Protein AF-A0AAP8EZW2-F1 (afdb_monomer_lite)

Sequence (133 aa):
MGKKMQLECMDNECRTVMLGHFLDGMSCVRCGGPATFRPYDPVKKRTDQSKNKGLTIQVNADITEALERIREVTEVANECEEALEKLEKVMGKFANQNETVEIYCDSKVIAQSTIKQITDSTKMAITDLKGVR

Organism: NCBI:txid155322

Secondary structure (DSSP, 8-state):
-PPPEEEEES-TTT--EEEES--TTPPPTTT---EEEE----------HHHHHHHHHHHHHHHHHHHHHHHHHHHHHHHHHHHHHHHHHHHHHHHT----------HHHHHHHHHHHHHHHHHHHHHHHHHT-

Foldseek 3Di:
DQDKWWKFFPDPVCRDIDIDRDCPPDADPPPSGDIDTDPDDDDDPPPPVVVVVVVVVVVVVVVVVVVVVVVVVVVVVVVVVVVVVVVVVVVVVVVVVVPPVVPPDPVVVVVVVVVVVVVVVVVVVVVVVVVVD

pLDDT: mean 83.12, std 12.84, range [50.53, 96.31]

Structure (mmCIF, N/CA/C/O backbone):
data_AF-A0AAP8EZW2-F1
#
_entry.id   AF-A0AAP8EZW2-F1
#
loop_
_atom_site.group_PDB
_atom_site.id
_atom_site.type_symbol
_atom_site.label_atom_id
_atom_site.label_alt_id
_atom_site.label_comp_id
_atom_site.label_asym_id
_atom_site.label_entity_id
_atom_site.label_seq_id
_atom_site.pdbx_PDB_ins_code
_atom_site.Cartn_x
_atom_site.Cartn_y
_atom_site.Cartn_z
_atom_site.occupancy
_atom_site.B_iso_or_equiv
_atom_site.auth_seq_id
_atom_site.auth_comp_id
_atom_site.auth_asym_id
_atom_site.auth_atom_id
_atom_site.pdbx_PDB_model_num
ATOM 1 N N . MET A 1 1 ? 42.986 -0.486 -40.807 1.00 50.53 1 MET A N 1
ATOM 2 C CA . MET A 1 1 ? 41.536 -0.558 -40.509 1.00 50.53 1 MET A CA 1
ATOM 3 C C . MET A 1 1 ? 40.830 -1.120 -41.734 1.00 50.53 1 MET A C 1
ATOM 5 O O . MET A 1 1 ? 40.811 -0.445 -42.753 1.00 50.53 1 MET A O 1
ATOM 9 N N . GLY A 1 2 ? 40.342 -2.364 -41.689 1.00 60.94 2 GLY A N 1
ATOM 10 C CA . GLY A 1 2 ? 39.610 -2.952 -42.820 1.00 60.94 2 GLY A CA 1
ATOM 11 C C . GLY A 1 2 ? 38.291 -2.211 -43.057 1.00 60.94 2 GLY A C 1
ATOM 12 O O . GLY A 1 2 ? 37.611 -1.861 -42.090 1.00 60.94 2 GLY A O 1
ATOM 13 N N . LYS A 1 3 ? 37.934 -1.946 -44.321 1.00 68.69 3 LYS A N 1
ATOM 14 C CA . LYS A 1 3 ? 36.632 -1.355 -44.670 1.00 68.69 3 LYS A CA 1
ATOM 15 C C . LYS A 1 3 ? 35.535 -2.300 -44.164 1.00 68.69 3 LYS A C 1
ATOM 17 O O . LYS A 1 3 ? 35.569 -3.489 -44.467 1.00 68.69 3 LYS A O 1
ATOM 22 N N . LYS A 1 4 ? 34.612 -1.802 -43.337 1.00 77.62 4 LYS A N 1
ATOM 23 C CA . LYS A 1 4 ? 33.429 -2.573 -42.931 1.00 77.62 4 LYS A CA 1
ATOM 24 C C . LYS A 1 4 ? 32.453 -2.586 -44.100 1.00 77.62 4 LYS A C 1
ATOM 26 O O . LYS A 1 4 ? 32.157 -1.531 -44.657 1.00 77.62 4 LYS A O 1
ATOM 31 N N . MET A 1 5 ? 31.991 -3.770 -44.465 1.00 85.44 5 MET A N 1
ATOM 32 C CA . MET A 1 5 ? 30.973 -3.978 -45.485 1.00 85.44 5 MET A CA 1
ATOM 33 C C . MET A 1 5 ? 29.611 -4.109 -44.807 1.00 85.44 5 MET A C 1
ATOM 35 O O . MET A 1 5 ? 29.513 -4.621 -43.687 1.00 85.44 5 MET A O 1
ATOM 39 N N . GLN A 1 6 ? 28.571 -3.650 -45.496 1.00 89.56 6 GLN A N 1
ATOM 40 C CA . GLN A 1 6 ? 27.187 -3.801 -45.077 1.00 89.56 6 GLN A CA 1
ATOM 41 C C . GLN A 1 6 ? 26.392 -4.431 -46.222 1.00 89.56 6 GLN A C 1
ATOM 43 O O . GLN A 1 6 ? 26.439 -3.949 -47.354 1.00 89.56 6 GLN A O 1
ATOM 48 N N . LEU A 1 7 ? 25.671 -5.507 -45.921 1.00 90.88 7 LEU A N 1
ATOM 49 C CA . LEU A 1 7 ? 24.693 -6.115 -46.819 1.00 90.88 7 LEU A CA 1
ATOM 50 C C . LEU A 1 7 ? 23.284 -5.908 -46.263 1.00 90.88 7 LEU A C 1
ATOM 52 O O . LEU A 1 7 ? 23.090 -5.968 -45.049 1.00 90.88 7 LEU A O 1
ATOM 56 N N . GLU A 1 8 ? 22.306 -5.715 -47.141 1.00 91.50 8 GLU A N 1
ATOM 57 C CA . GLU A 1 8 ? 20.874 -5.725 -46.814 1.00 91.50 8 GLU A CA 1
ATOM 58 C C . GLU A 1 8 ? 20.189 -6.822 -47.641 1.00 91.50 8 GLU A C 1
ATOM 60 O O . GLU A 1 8 ? 20.440 -6.958 -48.840 1.00 91.50 8 GLU A O 1
ATOM 65 N N . CYS A 1 9 ? 19.348 -7.637 -47.003 1.00 93.94 9 CYS A N 1
ATOM 66 C CA . CYS A 1 9 ? 18.518 -8.605 -47.717 1.00 93.94 9 CYS A CA 1
ATOM 67 C C . CYS A 1 9 ? 17.538 -7.884 -48.654 1.00 93.94 9 CYS A C 1
ATOM 69 O O . CYS A 1 9 ? 16.916 -6.903 -48.251 1.00 93.94 9 CYS A O 1
ATOM 71 N N . MET A 1 10 ? 17.386 -8.390 -49.881 1.00 91.56 10 MET A N 1
ATOM 72 C CA . MET A 1 10 ? 16.496 -7.799 -50.889 1.00 91.56 10 MET A CA 1
ATOM 73 C C . MET A 1 10 ? 15.013 -8.130 -50.672 1.00 91.56 10 MET A C 1
ATOM 75 O O . MET A 1 10 ? 14.154 -7.541 -51.320 1.00 91.56 10 MET A O 1
ATOM 79 N N . ASP A 1 11 ? 14.707 -9.074 -49.783 1.00 92.38 11 ASP A N 1
ATOM 80 C CA . ASP A 1 11 ? 13.337 -9.403 -49.407 1.00 92.38 11 ASP A CA 1
ATOM 81 C C . ASP A 1 11 ? 12.761 -8.310 -48.487 1.00 92.38 11 ASP A C 1
ATOM 83 O O . ASP A 1 11 ? 13.296 -8.035 -47.404 1.00 92.38 11 ASP A O 1
ATOM 87 N N . ASN A 1 12 ? 11.658 -7.702 -48.937 1.00 90.25 12 ASN A N 1
ATOM 88 C CA . ASN A 1 12 ? 10.955 -6.612 -48.262 1.00 90.25 12 ASN A CA 1
ATOM 89 C C . ASN A 1 12 ? 10.391 -7.009 -46.891 1.00 90.25 12 ASN A C 1
ATOM 91 O O . ASN A 1 12 ? 10.210 -6.130 -46.045 1.00 90.25 12 ASN A O 1
ATOM 95 N N . GLU A 1 13 ? 10.141 -8.297 -46.654 1.00 92.38 13 GLU A N 1
ATOM 96 C CA . GLU A 1 13 ? 9.691 -8.803 -45.356 1.00 92.38 13 GLU A CA 1
ATOM 97 C C . GLU A 1 13 ? 10.874 -9.076 -44.416 1.00 92.38 13 GLU A C 1
ATOM 99 O O . GLU A 1 13 ? 10.794 -8.866 -43.203 1.00 92.38 13 GLU A O 1
ATOM 104 N N . CYS A 1 14 ? 12.010 -9.513 -44.966 1.00 92.69 14 CYS A N 1
ATOM 105 C CA . CYS A 1 14 ? 13.162 -9.926 -44.173 1.00 92.69 14 CYS A CA 1
ATOM 106 C C . CYS A 1 14 ? 14.064 -8.756 -43.755 1.00 92.69 14 CYS A C 1
ATOM 108 O O . CYS A 1 14 ? 14.454 -8.683 -42.582 1.00 92.69 14 CYS A O 1
ATOM 110 N N . ARG A 1 15 ? 14.448 -7.900 -44.720 1.00 88.75 15 ARG A N 1
ATOM 111 C CA . ARG A 1 15 ? 15.283 -6.681 -44.588 1.00 88.75 15 ARG A CA 1
ATOM 112 C C . ARG A 1 15 ? 16.464 -6.765 -43.612 1.00 88.75 15 ARG A C 1
ATOM 114 O O . ARG A 1 15 ? 16.859 -5.783 -42.985 1.00 88.75 15 ARG A O 1
ATOM 121 N N . THR A 1 16 ? 17.035 -7.954 -43.456 1.00 91.81 16 THR A N 1
ATOM 122 C CA . THR A 1 16 ? 18.106 -8.188 -42.485 1.00 91.81 16 THR A CA 1
ATOM 123 C C . THR A 1 16 ? 19.387 -7.505 -42.947 1.00 91.81 16 THR A C 1
ATOM 125 O O . THR A 1 16 ? 19.777 -7.646 -44.107 1.00 91.81 16 THR A O 1
ATOM 128 N N . VAL A 1 17 ? 20.050 -6.797 -42.028 1.00 90.69 17 VAL A N 1
ATOM 129 C CA . VAL A 1 17 ? 21.326 -6.114 -42.270 1.00 90.69 17 VAL A CA 1
ATOM 130 C C . VAL A 1 17 ? 22.470 -6.925 -41.672 1.00 90.69 17 VAL A C 1
ATOM 132 O O . VAL A 1 17 ? 22.440 -7.275 -40.494 1.00 90.69 17 VAL A O 1
ATOM 135 N N . MET A 1 18 ? 23.493 -7.201 -42.476 1.00 88.56 18 MET A N 1
ATOM 136 C CA . MET A 1 18 ? 24.685 -7.951 -42.075 1.00 88.56 18 MET A CA 1
ATOM 137 C C . MET A 1 18 ? 25.910 -7.037 -42.138 1.00 88.56 18 MET A C 1
ATOM 139 O O . MET A 1 18 ? 26.065 -6.272 -43.090 1.00 88.56 18 MET A O 1
ATOM 143 N N . LEU A 1 19 ? 26.771 -7.108 -41.120 1.00 88.75 19 LEU A N 1
ATOM 144 C CA . LEU A 1 19 ? 27.970 -6.278 -40.980 1.00 88.75 19 LEU A CA 1
ATOM 145 C C . LEU A 1 19 ? 29.197 -7.169 -40.807 1.00 88.75 19 LEU A C 1
ATOM 147 O O . LEU A 1 19 ? 29.223 -8.031 -39.932 1.00 88.75 19 LEU A O 1
ATOM 151 N N . GLY A 1 20 ? 30.232 -6.939 -41.608 1.00 84.38 20 GLY A N 1
ATOM 152 C CA . GLY A 1 20 ? 31.418 -7.788 -41.597 1.00 84.38 20 GLY A CA 1
ATOM 153 C C . GLY A 1 20 ? 32.550 -7.241 -42.452 1.00 84.38 20 GLY A C 1
ATOM 154 O O . GLY A 1 20 ? 32.441 -6.174 -43.053 1.00 84.38 20 GLY A O 1
ATOM 155 N N . HIS A 1 21 ? 33.664 -7.968 -42.477 1.00 82.38 21 HIS A N 1
ATOM 156 C CA . HIS A 1 21 ? 34.834 -7.623 -43.291 1.00 82.38 21 HIS A CA 1
ATOM 157 C C . HIS A 1 21 ? 34.858 -8.329 -44.650 1.00 82.38 21 HIS A C 1
ATOM 159 O O . HIS A 1 21 ? 35.464 -7.808 -45.577 1.00 82.38 21 HIS A O 1
ATOM 165 N N . PHE A 1 22 ? 34.181 -9.472 -44.764 1.00 81.62 22 PHE A N 1
ATOM 166 C CA . PHE A 1 22 ? 34.100 -10.280 -45.976 1.00 81.62 22 PHE A CA 1
ATOM 167 C C . PHE A 1 22 ? 32.659 -10.751 -46.113 1.00 81.62 22 PHE A C 1
ATOM 169 O O . PHE A 1 22 ? 32.272 -11.735 -45.491 1.00 81.62 22 PHE A O 1
ATOM 176 N N . LEU A 1 23 ? 31.849 -9.981 -46.835 1.00 80.50 23 LEU A N 1
ATOM 177 C CA . LEU A 1 23 ? 30.440 -10.305 -47.062 1.00 80.50 23 LEU A CA 1
ATOM 178 C C . LEU A 1 23 ? 30.145 -10.640 -48.536 1.00 80.50 23 LEU A C 1
ATOM 180 O O . LEU A 1 23 ? 29.005 -10.934 -48.874 1.00 80.50 23 LEU A O 1
ATOM 184 N N . ASP A 1 24 ? 31.148 -10.621 -49.420 1.00 79.75 24 ASP A N 1
ATOM 185 C CA . ASP A 1 24 ? 30.980 -10.960 -50.838 1.00 79.75 24 ASP A CA 1
ATOM 186 C C . ASP A 1 24 ? 30.370 -12.357 -51.024 1.00 79.75 24 ASP A C 1
ATOM 188 O O . ASP A 1 24 ? 30.860 -13.347 -50.484 1.00 79.75 24 ASP A O 1
ATOM 192 N N . GLY A 1 25 ? 29.272 -12.424 -51.783 1.00 83.62 25 GLY A N 1
ATOM 193 C CA . GLY A 1 25 ? 28.569 -13.671 -52.097 1.00 83.62 25 GLY A CA 1
ATOM 194 C C . GLY A 1 25 ? 27.726 -14.265 -50.962 1.00 83.62 25 GLY A C 1
ATOM 195 O O . GLY A 1 25 ? 27.141 -15.329 -51.153 1.00 83.62 25 GLY A O 1
ATOM 196 N N . MET A 1 26 ? 27.628 -13.612 -49.798 1.00 88.88 26 MET A N 1
ATOM 197 C CA . MET A 1 26 ? 26.793 -14.108 -48.701 1.00 88.88 26 MET A CA 1
ATOM 198 C C . MET A 1 26 ? 25.299 -13.906 -48.975 1.00 88.88 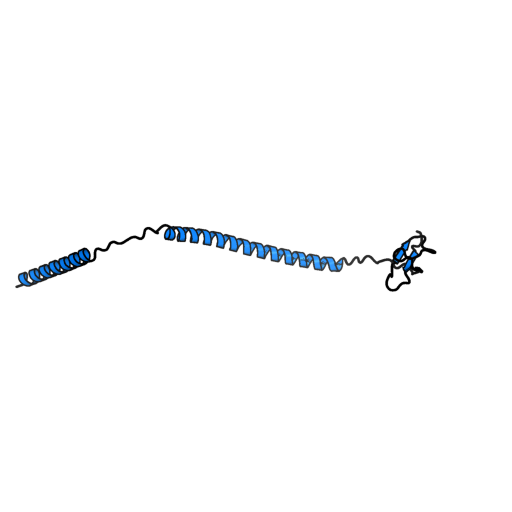26 MET A C 1
ATOM 200 O O . MET A 1 26 ? 24.848 -12.807 -49.304 1.00 88.88 26 MET A O 1
ATOM 204 N N . SER A 1 27 ? 24.515 -14.962 -48.758 1.00 91.75 27 SER A N 1
ATOM 205 C CA . SER A 1 27 ? 23.058 -14.884 -48.663 1.00 91.75 27 SER A CA 1
ATOM 206 C C . SER A 1 27 ? 22.623 -14.333 -47.305 1.00 91.75 27 SER A C 1
ATOM 208 O O . SER A 1 27 ? 23.369 -14.358 -46.324 1.00 91.75 27 SER A O 1
ATOM 210 N N . CYS A 1 28 ? 21.382 -13.864 -47.221 1.00 93.00 28 CYS A N 1
ATOM 211 C CA . CYS A 1 28 ? 20.790 -13.429 -45.967 1.00 93.00 28 CYS A CA 1
ATOM 212 C C . CYS A 1 28 ? 20.840 -14.546 -44.912 1.00 93.00 28 CYS A C 1
ATOM 214 O O . CYS A 1 28 ? 20.245 -15.604 -45.100 1.00 93.00 28 CYS A O 1
ATOM 216 N N . VAL A 1 29 ? 21.471 -14.283 -43.764 1.00 91.62 29 VAL A N 1
ATOM 217 C CA . VAL A 1 29 ? 21.547 -15.238 -42.638 1.00 91.62 29 VAL A CA 1
ATOM 218 C C . VAL A 1 29 ? 20.187 -15.602 -42.034 1.00 91.62 29 VAL A C 1
ATOM 220 O O . VAL A 1 29 ? 20.089 -16.582 -41.306 1.00 91.62 29 VAL A O 1
ATOM 223 N N . ARG A 1 30 ? 19.142 -14.809 -42.304 1.00 93.31 30 ARG A N 1
ATOM 224 C CA . ARG A 1 30 ? 17.804 -15.011 -41.738 1.00 93.31 30 ARG A CA 1
ATOM 225 C C . ARG A 1 30 ? 16.901 -15.858 -42.631 1.00 93.31 30 ARG A C 1
ATOM 227 O O . ARG A 1 30 ? 16.241 -16.750 -42.119 1.00 93.31 30 ARG A O 1
ATOM 234 N N . CYS A 1 31 ? 16.849 -15.575 -43.933 1.00 95.44 31 CYS A N 1
ATOM 235 C CA . CYS A 1 31 ? 15.933 -16.256 -44.860 1.00 95.44 31 CYS A CA 1
ATOM 236 C C . CYS A 1 31 ? 16.630 -17.031 -45.988 1.00 95.44 31 CYS A C 1
ATOM 238 O O . CYS A 1 31 ? 15.953 -17.643 -46.805 1.00 95.44 31 CYS A O 1
ATOM 240 N N . GLY A 1 32 ? 17.962 -16.977 -46.092 1.00 92.75 32 GLY A N 1
ATOM 241 C CA . GLY A 1 32 ? 18.711 -17.553 -47.217 1.00 92.75 32 GLY A CA 1
ATOM 242 C C . GLY A 1 32 ? 18.544 -16.799 -48.543 1.00 92.75 32 GLY A C 1
ATOM 243 O O . GLY A 1 32 ? 19.162 -17.169 -49.536 1.00 92.75 32 GLY A O 1
ATOM 244 N N . GLY A 1 33 ? 17.738 -15.733 -48.572 1.00 93.62 33 GLY A N 1
ATOM 245 C CA . GLY A 1 33 ? 17.488 -14.927 -49.763 1.00 93.62 33 GLY A CA 1
ATOM 246 C C . GLY A 1 33 ? 18.700 -14.103 -50.220 1.00 93.62 33 GLY A C 1
ATOM 247 O O . GLY A 1 33 ? 19.672 -13.939 -49.472 1.00 93.62 33 GLY A O 1
ATOM 248 N N . PRO A 1 34 ? 18.648 -13.545 -51.442 1.00 92.69 34 PRO A N 1
ATOM 249 C CA . PRO A 1 34 ? 19.714 -12.705 -51.967 1.00 92.69 34 PRO A CA 1
ATOM 250 C C . PRO A 1 34 ? 19.896 -11.441 -51.116 1.00 92.69 34 PRO A C 1
ATOM 252 O O . PRO A 1 34 ? 18.945 -10.883 -50.554 1.00 92.69 34 PRO A O 1
ATOM 255 N N . ALA A 1 35 ? 21.142 -10.988 -51.024 1.00 93.00 35 ALA A N 1
ATOM 256 C CA . ALA A 1 35 ? 21.518 -9.769 -50.328 1.00 93.00 35 ALA A CA 1
ATOM 257 C C . ALA A 1 35 ? 22.290 -8.842 -51.269 1.00 93.00 35 ALA A C 1
ATOM 259 O O . ALA A 1 35 ? 23.017 -9.297 -52.151 1.00 93.00 35 ALA A O 1
ATOM 260 N N . THR A 1 36 ? 22.120 -7.538 -51.074 1.00 90.88 36 THR A N 1
ATOM 261 C CA . THR A 1 36 ? 22.774 -6.499 -51.872 1.00 90.88 36 THR A CA 1
ATOM 262 C C . THR A 1 36 ? 23.703 -5.655 -51.014 1.00 90.88 36 THR A C 1
ATOM 264 O O . THR A 1 36 ? 23.457 -5.440 -49.823 1.00 90.88 36 THR A O 1
ATOM 267 N N . PHE A 1 37 ? 24.764 -5.142 -51.634 1.00 87.31 37 PHE A N 1
ATOM 268 C CA . PHE A 1 37 ? 25.665 -4.190 -51.002 1.00 87.31 37 PHE A CA 1
ATOM 269 C C . PHE A 1 37 ? 24.970 -2.877 -50.696 1.00 87.31 37 PHE A C 1
ATOM 271 O O . PHE A 1 37 ? 24.296 -2.288 -51.542 1.00 87.31 37 PHE A O 1
ATOM 278 N N . ARG A 1 38 ? 25.200 -2.399 -49.475 1.00 82.75 38 ARG A N 1
ATOM 279 C CA . ARG A 1 38 ? 24.787 -1.083 -49.012 1.00 82.75 38 ARG A CA 1
ATOM 280 C C . ARG A 1 38 ? 26.024 -0.319 -48.537 1.00 82.75 38 ARG A C 1
ATOM 282 O O . ARG A 1 38 ? 26.895 -0.915 -47.898 1.00 82.75 38 ARG A O 1
ATOM 289 N N . PRO A 1 39 ? 26.124 0.994 -48.805 1.00 79.88 39 PRO A N 1
ATOM 290 C CA . PRO A 1 39 ? 27.116 1.831 -48.147 1.00 79.88 39 PRO A CA 1
ATOM 291 C C . PRO A 1 39 ? 27.036 1.659 -46.626 1.00 79.88 39 PRO A C 1
ATOM 293 O O . PRO A 1 39 ? 25.941 1.629 -46.063 1.00 79.88 39 PRO A O 1
ATOM 296 N N . TYR A 1 40 ? 28.193 1.529 -45.976 1.00 78.81 40 TYR A N 1
ATOM 297 C CA . TYR A 1 40 ? 28.260 1.429 -44.522 1.00 78.81 40 TYR A CA 1
ATOM 298 C C . TYR A 1 40 ? 27.734 2.723 -43.892 1.00 78.81 40 TYR A C 1
ATOM 300 O O . TYR A 1 40 ? 28.333 3.784 -44.078 1.00 78.81 40 TYR A O 1
ATOM 308 N N . ASP A 1 41 ? 26.640 2.619 -43.136 1.00 76.06 41 ASP A N 1
ATOM 309 C CA . ASP A 1 41 ? 26.056 3.735 -42.389 1.00 76.06 41 ASP A CA 1
ATOM 310 C C . ASP A 1 41 ? 26.226 3.489 -40.880 1.00 76.06 41 ASP A C 1
ATOM 312 O O . ASP A 1 41 ? 25.454 2.742 -40.269 1.00 76.06 41 ASP A O 1
ATOM 316 N N . PRO A 1 42 ? 27.286 4.034 -40.255 1.00 73.06 42 PRO A N 1
ATOM 317 C CA . PRO A 1 42 ? 27.518 3.840 -38.835 1.00 73.06 42 PRO A CA 1
ATOM 318 C C . PRO A 1 42 ? 26.435 4.539 -38.010 1.00 73.06 42 PRO A C 1
ATOM 320 O O . PRO A 1 42 ? 26.242 5.751 -38.113 1.00 73.06 42 PRO A O 1
ATOM 323 N N . VAL A 1 43 ? 25.808 3.799 -37.090 1.00 71.19 43 VAL A N 1
ATOM 324 C CA . VAL A 1 43 ? 24.911 4.386 -36.086 1.00 71.19 43 VAL A CA 1
ATOM 325 C C . VAL A 1 43 ? 25.686 5.430 -35.280 1.00 71.19 43 VAL A C 1
ATOM 327 O O . VAL A 1 43 ? 26.589 5.107 -34.504 1.00 71.19 43 VAL A O 1
ATOM 330 N N . LYS A 1 44 ? 25.334 6.706 -35.460 1.00 71.06 44 LYS A N 1
ATOM 331 C CA . LYS A 1 44 ? 25.892 7.806 -34.670 1.00 71.06 44 LYS A CA 1
ATOM 332 C C . LYS A 1 44 ? 25.425 7.637 -33.224 1.00 71.06 44 LYS A C 1
ATOM 334 O O . LYS A 1 44 ? 24.227 7.719 -32.951 1.00 71.06 44 LYS A O 1
ATOM 339 N N . LYS A 1 45 ? 26.356 7.425 -32.284 1.00 65.19 45 LYS A N 1
ATOM 340 C CA . LYS A 1 45 ? 26.043 7.529 -30.851 1.00 65.19 45 LYS A CA 1
ATOM 341 C C . LYS A 1 45 ? 25.519 8.943 -30.594 1.00 65.19 45 LYS A C 1
ATOM 343 O O . LYS A 1 45 ? 26.256 9.909 -30.766 1.00 65.19 45 LYS A O 1
ATOM 348 N N . ARG A 1 46 ? 24.250 9.076 -30.204 1.00 58.97 46 ARG A N 1
ATOM 349 C CA . ARG A 1 46 ? 23.702 10.356 -29.742 1.00 58.97 46 ARG A CA 1
ATOM 350 C C . ARG A 1 46 ? 24.249 10.633 -28.344 1.00 58.97 46 ARG A C 1
ATOM 352 O O . ARG A 1 46 ? 23.717 10.129 -27.362 1.00 58.97 46 ARG A O 1
ATOM 359 N N . THR A 1 47 ? 25.310 11.422 -28.235 1.00 56.38 47 THR A N 1
ATOM 360 C CA . THR A 1 47 ? 25.706 12.052 -26.967 1.00 56.38 47 THR A CA 1
ATOM 361 C C . THR A 1 47 ? 24.862 13.309 -26.749 1.00 56.38 47 THR A C 1
ATOM 363 O O . THR A 1 47 ? 25.377 14.422 -26.769 1.00 56.38 47 THR A O 1
ATOM 366 N N . ASP A 1 48 ? 23.548 13.147 -26.559 1.00 56.03 48 ASP A N 1
ATOM 367 C CA . ASP A 1 48 ? 22.662 14.236 -26.118 1.00 56.03 48 ASP A CA 1
ATOM 368 C C . ASP A 1 48 ? 22.880 14.455 -24.606 1.00 56.03 48 ASP A C 1
ATOM 370 O O . ASP A 1 48 ? 22.063 14.102 -23.754 1.00 56.03 48 ASP A O 1
ATOM 374 N N . GLN A 1 49 ? 24.043 15.004 -24.249 1.00 55.72 49 GLN A N 1
ATOM 375 C CA . GLN A 1 49 ? 24.399 15.320 -22.862 1.00 55.72 49 GLN A CA 1
ATOM 376 C C . GLN A 1 49 ? 23.560 16.493 -22.308 1.00 55.72 49 GLN A C 1
ATOM 378 O O . GLN A 1 49 ? 23.467 16.664 -21.095 1.00 55.72 49 GLN A O 1
ATOM 383 N N . SER A 1 50 ? 22.924 17.287 -23.180 1.00 55.72 50 SER A N 1
ATOM 384 C CA . SER A 1 50 ? 22.082 18.432 -22.808 1.00 55.72 50 SER A CA 1
ATOM 385 C C . SER A 1 50 ? 20.669 18.035 -22.369 1.00 55.72 50 SER A C 1
ATOM 387 O O . SER A 1 50 ? 20.177 18.569 -21.379 1.00 55.72 50 SER A O 1
ATOM 389 N N . LYS A 1 51 ? 20.030 17.063 -23.037 1.00 57.06 51 LYS A N 1
ATOM 390 C CA . LYS A 1 51 ? 18.673 16.600 -22.683 1.00 57.06 51 LYS A CA 1
ATOM 391 C C . LYS A 1 51 ? 18.639 15.820 -21.369 1.00 57.06 51 LYS A C 1
ATOM 393 O O . LYS A 1 51 ? 17.681 15.939 -20.616 1.00 57.06 51 LYS A O 1
ATOM 398 N N . ASN A 1 52 ? 19.704 15.075 -21.068 1.00 59.81 52 ASN A N 1
ATOM 399 C CA . ASN A 1 52 ? 19.794 14.314 -19.821 1.00 59.81 52 ASN A CA 1
ATOM 400 C C . ASN A 1 52 ? 19.860 15.217 -18.582 1.00 59.81 52 ASN A C 1
ATOM 402 O O . ASN A 1 52 ? 19.209 14.916 -17.594 1.00 59.81 52 ASN A O 1
ATOM 406 N N . LYS A 1 53 ? 20.576 16.351 -18.632 1.00 66.62 53 LYS A N 1
ATOM 407 C CA . LYS A 1 53 ? 20.705 17.248 -17.467 1.00 66.62 53 LYS A CA 1
ATOM 408 C C . LYS A 1 53 ? 19.366 17.856 -17.036 1.00 66.62 53 LYS A C 1
ATOM 410 O O . LYS A 1 53 ? 19.088 17.893 -15.844 1.00 66.62 53 LYS A O 1
ATOM 415 N N . GLY A 1 54 ? 18.540 18.296 -17.991 1.00 69.75 54 GLY A N 1
ATOM 416 C CA . GLY A 1 54 ? 17.206 18.837 -17.700 1.00 69.75 54 GLY A CA 1
ATOM 417 C C . GLY A 1 54 ? 16.269 17.790 -17.094 1.00 69.75 54 GLY A C 1
ATOM 418 O O . GLY A 1 54 ? 15.634 18.058 -16.079 1.00 69.75 54 GLY A O 1
ATOM 419 N N . LEU A 1 55 ? 16.264 16.576 -17.656 1.00 71.94 55 LEU A N 1
ATOM 420 C CA . LEU A 1 55 ? 15.475 15.458 -17.135 1.00 71.94 55 LEU A CA 1
ATOM 421 C C . LEU A 1 55 ? 15.919 15.063 -15.717 1.00 71.94 55 LEU A C 1
ATOM 423 O O . LEU A 1 55 ? 15.082 14.854 -14.850 1.00 71.94 55 LEU A O 1
ATOM 427 N N . THR A 1 56 ? 17.229 15.012 -15.453 1.00 71.31 56 THR A N 1
ATOM 428 C CA . THR A 1 56 ? 17.765 14.704 -14.118 1.00 71.31 56 THR A CA 1
ATOM 429 C C . THR A 1 56 ? 17.377 15.756 -13.079 1.00 71.31 56 THR A C 1
ATOM 431 O O . THR A 1 56 ? 17.019 15.389 -11.966 1.00 71.31 56 THR A O 1
ATOM 434 N N . ILE A 1 57 ? 17.421 17.050 -13.417 1.00 75.75 57 ILE A N 1
ATOM 435 C CA . ILE A 1 57 ? 17.022 18.118 -12.483 1.00 75.75 57 ILE A CA 1
ATOM 436 C C . ILE A 1 57 ? 15.526 18.025 -12.165 1.00 75.75 57 ILE A C 1
ATOM 438 O O . ILE A 1 57 ? 15.162 18.110 -10.996 1.00 75.75 57 ILE A O 1
ATOM 442 N N . GLN A 1 58 ? 14.681 17.810 -13.179 1.00 78.88 58 GLN A N 1
ATOM 443 C CA . GLN A 1 58 ? 13.236 17.672 -12.986 1.00 78.88 58 GLN A CA 1
ATOM 444 C C . GLN A 1 58 ? 12.900 16.454 -12.117 1.00 78.88 58 GLN A C 1
ATOM 446 O O . GLN A 1 58 ? 12.210 16.596 -11.117 1.00 78.88 58 GLN A O 1
ATOM 451 N N . VAL A 1 59 ? 13.486 15.291 -12.420 1.00 80.56 59 VAL A N 1
ATOM 452 C CA . VAL A 1 59 ? 13.306 14.071 -11.616 1.00 80.56 59 VAL A CA 1
ATOM 453 C C . VAL A 1 59 ? 13.752 14.284 -10.165 1.00 80.56 59 VAL A C 1
ATOM 455 O O . VAL A 1 59 ? 13.071 13.842 -9.247 1.00 80.56 59 VAL A O 1
ATOM 458 N N . ASN A 1 60 ? 14.860 14.990 -9.925 1.00 82.69 60 ASN A N 1
ATOM 459 C CA . ASN A 1 60 ? 15.328 15.271 -8.565 1.00 82.69 60 ASN A CA 1
ATOM 460 C C . ASN A 1 60 ? 14.400 16.229 -7.797 1.00 82.69 60 ASN A C 1
ATOM 462 O O . ASN A 1 60 ? 14.230 16.066 -6.587 1.00 82.69 60 ASN A O 1
ATOM 466 N N . ALA A 1 61 ? 13.820 17.222 -8.478 1.00 84.56 61 ALA A N 1
ATOM 467 C CA . ALA A 1 61 ? 12.849 18.134 -7.880 1.00 84.56 61 ALA A CA 1
ATOM 468 C C . ALA A 1 61 ? 11.558 17.388 -7.504 1.00 84.56 61 ALA A C 1
ATOM 470 O O . ALA A 1 61 ? 11.144 17.453 -6.349 1.00 84.56 61 ALA A O 1
ATOM 471 N N . ASP A 1 62 ? 11.014 16.593 -8.430 1.00 88.06 62 ASP A N 1
ATOM 472 C CA . ASP A 1 62 ? 9.799 15.799 -8.214 1.00 88.06 62 ASP A CA 1
ATOM 473 C C . ASP A 1 62 ? 9.982 14.776 -7.076 1.00 88.06 62 ASP A C 1
ATOM 475 O O . ASP A 1 62 ? 9.088 14.583 -6.254 1.00 88.06 62 ASP A O 1
ATOM 479 N N . ILE A 1 63 ? 11.160 14.143 -6.978 1.00 88.56 63 ILE A N 1
ATOM 480 C CA . ILE A 1 63 ? 11.487 13.227 -5.872 1.00 88.56 63 ILE A CA 1
ATOM 481 C C . ILE A 1 63 ? 11.530 13.972 -4.535 1.00 88.56 63 ILE A C 1
ATOM 483 O O . ILE A 1 63 ? 11.058 13.443 -3.532 1.00 88.56 63 ILE A O 1
ATOM 487 N N . THR A 1 64 ? 12.087 15.184 -4.503 1.00 92.44 64 THR A N 1
ATOM 488 C CA . THR A 1 64 ? 12.200 15.971 -3.265 1.00 92.44 64 THR A CA 1
ATOM 489 C C . THR A 1 64 ? 10.822 16.402 -2.764 1.00 92.44 64 THR A C 1
ATOM 491 O O . THR A 1 64 ? 10.513 16.191 -1.594 1.00 92.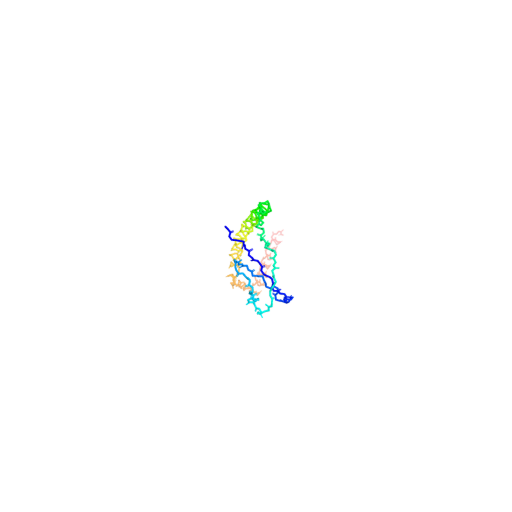44 64 THR A O 1
ATOM 494 N N . GLU A 1 65 ? 9.965 16.910 -3.655 1.00 90.44 65 GLU A N 1
ATOM 495 C CA . GLU A 1 65 ? 8.581 17.262 -3.316 1.00 90.44 65 GLU A CA 1
ATOM 496 C C . GLU A 1 65 ? 7.791 16.027 -2.855 1.00 90.44 65 GLU A C 1
ATOM 498 O O . GLU A 1 65 ? 7.108 16.066 -1.831 1.00 90.44 65 GLU A O 1
ATOM 503 N N . ALA A 1 66 ? 7.922 14.895 -3.557 1.00 91.19 66 ALA A N 1
ATOM 504 C CA . ALA A 1 66 ? 7.266 13.652 -3.160 1.00 91.19 66 ALA A CA 1
ATOM 505 C C . ALA A 1 66 ? 7.713 13.176 -1.766 1.00 91.19 66 ALA A C 1
ATOM 507 O O . ALA A 1 66 ? 6.882 12.715 -0.984 1.00 91.19 66 ALA A O 1
ATOM 508 N N . LEU A 1 67 ? 9.001 13.309 -1.430 1.00 94.38 67 LEU A N 1
ATOM 509 C CA . LEU A 1 67 ? 9.526 12.957 -0.108 1.00 94.38 67 LEU A CA 1
ATOM 510 C C . LEU A 1 67 ? 8.972 13.863 1.001 1.00 94.38 67 LEU A C 1
ATOM 512 O O . LEU A 1 67 ? 8.625 13.356 2.069 1.00 94.38 67 LEU A O 1
ATOM 516 N N . GLU A 1 68 ? 8.850 15.170 0.757 1.00 93.88 68 GLU A N 1
ATOM 517 C CA . GLU A 1 68 ? 8.235 16.104 1.712 1.00 93.88 68 GLU A CA 1
ATOM 518 C C . GLU A 1 68 ? 6.763 15.760 1.955 1.00 93.88 68 GLU A C 1
ATOM 520 O O . GLU A 1 68 ? 6.347 15.611 3.104 1.00 93.88 68 GLU A O 1
ATOM 525 N N . ARG A 1 69 ? 5.994 15.511 0.888 1.00 93.50 69 ARG A N 1
ATOM 526 C CA . ARG A 1 69 ? 4.585 15.096 0.993 1.00 93.50 69 ARG A CA 1
ATOM 527 C C . ARG A 1 69 ? 4.415 13.783 1.748 1.00 93.50 69 ARG A C 1
ATOM 529 O O . ARG A 1 69 ? 3.514 13.665 2.573 1.00 93.50 69 ARG A O 1
ATOM 536 N N . ILE A 1 70 ? 5.274 12.795 1.492 1.00 94.00 70 ILE A N 1
ATOM 537 C CA . ILE A 1 70 ? 5.245 11.515 2.216 1.00 94.00 70 ILE A CA 1
ATOM 538 C C . ILE A 1 70 ? 5.514 11.737 3.705 1.00 94.00 70 ILE A C 1
ATOM 540 O O . ILE A 1 70 ? 4.861 11.109 4.542 1.00 94.00 70 ILE A O 1
ATOM 544 N N . ARG A 1 71 ? 6.439 12.636 4.051 1.00 94.44 71 ARG A N 1
ATOM 545 C CA . ARG A 1 71 ? 6.728 12.971 5.445 1.00 94.44 71 ARG A CA 1
ATOM 546 C C . ARG A 1 71 ? 5.531 13.631 6.131 1.00 94.44 71 ARG A C 1
ATOM 548 O O . ARG A 1 71 ? 5.156 13.172 7.203 1.00 94.44 71 ARG A O 1
ATOM 555 N N . GLU A 1 72 ? 4.904 14.625 5.499 1.00 93.31 72 GLU A N 1
ATOM 556 C CA . GLU A 1 72 ? 3.684 15.272 6.014 1.00 93.31 72 GLU A CA 1
ATOM 557 C C . GLU A 1 72 ? 2.568 14.245 6.256 1.00 93.31 72 GLU A C 1
ATOM 559 O O . GLU A 1 72 ? 1.974 14.197 7.332 1.00 93.31 72 GLU A O 1
ATOM 564 N N . VAL A 1 73 ? 2.314 13.369 5.277 1.00 94.12 73 VAL A N 1
ATOM 565 C CA . VAL A 1 73 ? 1.294 12.313 5.389 1.00 94.12 73 VAL A CA 1
ATOM 566 C C . VAL A 1 73 ? 1.622 11.337 6.519 1.00 94.12 73 VAL A C 1
ATOM 568 O O . VAL A 1 73 ? 0.718 10.898 7.224 1.00 94.12 73 VAL A O 1
ATOM 571 N N . THR A 1 74 ? 2.901 11.013 6.716 1.00 94.94 74 THR A N 1
ATOM 572 C CA . THR A 1 74 ? 3.343 10.125 7.801 1.00 94.94 74 THR A CA 1
ATOM 573 C C . THR A 1 74 ? 3.141 10.773 9.170 1.00 94.94 74 THR A C 1
ATOM 575 O O . THR A 1 74 ? 2.674 10.110 10.091 1.00 94.94 74 THR A O 1
ATOM 578 N N . GLU A 1 75 ? 3.449 12.065 9.312 1.00 94.75 75 GLU A N 1
ATOM 579 C CA . GLU A 1 75 ? 3.223 12.808 10.559 1.00 94.75 75 GLU A CA 1
ATOM 580 C C . GLU A 1 75 ? 1.723 12.842 10.911 1.00 94.75 75 GLU A C 1
ATOM 582 O O . GLU A 1 75 ? 1.349 12.448 12.015 1.00 94.75 75 GLU A O 1
ATOM 587 N N . VAL A 1 76 ? 0.853 13.162 9.946 1.00 95.06 76 VAL A N 1
ATOM 588 C CA . VAL A 1 76 ? -0.611 13.140 10.139 1.00 95.06 76 VAL A CA 1
ATOM 589 C C . VAL A 1 76 ? -1.135 11.733 10.451 1.00 95.06 76 VAL A C 1
ATOM 591 O O . VAL A 1 76 ? -2.047 11.579 11.266 1.00 95.06 76 VAL A O 1
ATOM 594 N N . ALA A 1 77 ? -0.579 10.692 9.825 1.00 93.50 77 ALA A N 1
ATOM 595 C CA . ALA A 1 77 ? -0.962 9.311 10.107 1.00 93.50 77 ALA A CA 1
ATOM 596 C C . ALA A 1 77 ? -0.635 8.912 11.557 1.00 93.50 77 ALA A C 1
ATOM 598 O O . ALA A 1 77 ? -1.484 8.314 12.215 1.00 93.50 77 ALA A O 1
ATOM 599 N N . ASN A 1 78 ? 0.535 9.307 12.071 1.00 94.62 78 ASN A N 1
ATOM 600 C CA . ASN A 1 78 ? 0.924 9.053 13.462 1.00 94.62 78 ASN A CA 1
ATOM 601 C C . ASN A 1 78 ? 0.006 9.793 14.454 1.00 94.62 78 ASN A C 1
ATOM 603 O O . ASN A 1 78 ? -0.400 9.225 15.466 1.00 94.62 78 ASN A O 1
ATOM 607 N N . GLU A 1 79 ? -0.371 11.041 14.157 1.00 94.62 79 GLU A N 1
ATOM 608 C CA . GLU A 1 79 ? -1.333 11.791 14.981 1.00 94.62 79 GLU A CA 1
ATOM 609 C C . GLU A 1 79 ? -2.726 11.135 14.984 1.00 94.62 79 GLU A C 1
ATOM 611 O O . GLU A 1 79 ? -3.391 11.070 16.023 1.00 94.62 79 GLU A O 1
ATOM 616 N N . CYS A 1 80 ? -3.167 10.610 13.834 1.00 95.38 80 CYS A N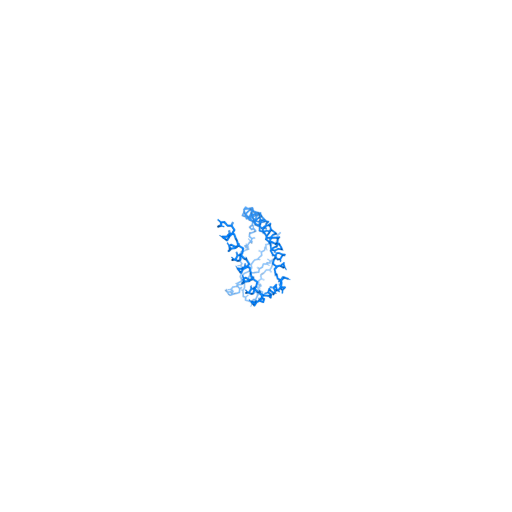 1
ATOM 617 C CA . CYS A 1 80 ? -4.421 9.864 13.734 1.00 95.38 80 CYS A CA 1
ATOM 618 C C . CYS A 1 80 ? -4.377 8.559 14.535 1.00 95.38 80 CYS A C 1
ATOM 620 O O . CYS A 1 80 ? -5.362 8.229 15.195 1.00 95.38 80 CYS A O 1
ATOM 622 N N . GLU A 1 81 ? -3.263 7.825 14.492 1.00 96.31 81 GLU A N 1
ATOM 623 C CA . GLU A 1 81 ? -3.061 6.600 15.273 1.00 96.31 81 GLU A CA 1
ATOM 624 C C . GLU A 1 81 ? -3.175 6.883 16.779 1.00 96.31 81 GLU A C 1
ATOM 626 O O . GLU A 1 81 ? -3.953 6.225 17.472 1.00 96.31 81 GLU A O 1
ATOM 631 N N . GLU A 1 82 ? -2.513 7.936 17.272 1.00 96.31 82 GLU A N 1
ATOM 632 C CA . GLU A 1 82 ? -2.601 8.339 18.682 1.00 96.31 82 GLU A CA 1
ATOM 633 C C . GLU A 1 82 ? -4.033 8.760 19.077 1.00 96.31 82 GLU A C 1
ATOM 635 O O . GLU A 1 82 ? -4.516 8.458 20.176 1.00 96.31 82 GLU A O 1
ATOM 640 N N . ALA A 1 83 ? -4.744 9.465 18.190 1.00 94.81 83 ALA A N 1
ATOM 641 C CA . ALA A 1 83 ? -6.131 9.861 18.423 1.00 94.81 83 ALA A CA 1
ATOM 642 C C . ALA A 1 83 ? -7.081 8.651 18.464 1.00 94.81 83 ALA A C 1
ATOM 644 O O . ALA A 1 83 ? -7.976 8.602 19.318 1.00 94.81 83 ALA A O 1
ATOM 645 N N . LEU A 1 84 ? -6.875 7.672 17.579 1.00 95.75 84 LEU A N 1
ATOM 646 C CA . LEU A 1 84 ? -7.639 6.427 17.548 1.00 95.75 84 LEU A CA 1
ATOM 647 C C . LEU A 1 84 ? -7.391 5.588 18.804 1.00 95.75 84 LEU A C 1
ATOM 649 O O . LEU A 1 84 ? -8.361 5.160 19.424 1.00 95.75 84 LEU A O 1
ATOM 653 N N . GLU A 1 85 ? -6.144 5.445 19.259 1.00 95.56 85 GLU A N 1
ATOM 654 C CA . GLU A 1 85 ? -5.823 4.717 20.497 1.00 95.56 85 GLU A CA 1
ATOM 655 C C . GLU A 1 85 ? -6.541 5.332 21.716 1.00 95.56 85 GLU A C 1
ATOM 657 O O . GLU A 1 85 ? -7.139 4.637 22.549 1.00 95.56 85 GLU A O 1
ATOM 662 N N . LYS A 1 86 ? -6.550 6.670 21.815 1.00 95.00 86 LYS A N 1
ATOM 663 C CA . LYS A 1 86 ? -7.292 7.381 22.870 1.00 95.00 86 LYS A CA 1
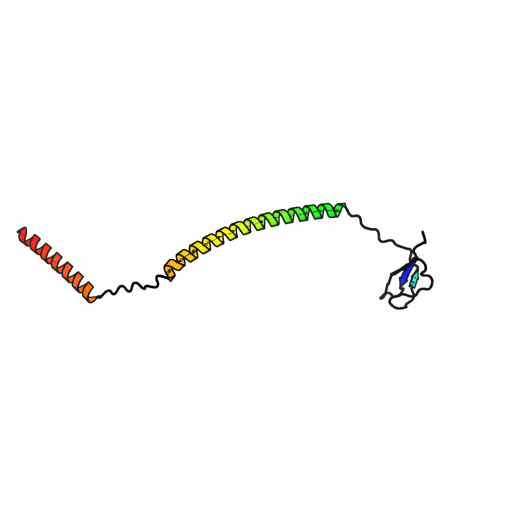ATOM 664 C C . LYS A 1 86 ? -8.796 7.131 22.769 1.00 95.00 86 LYS A C 1
ATOM 666 O O . LYS A 1 86 ? -9.440 6.926 23.804 1.00 95.00 86 LYS A O 1
ATOM 67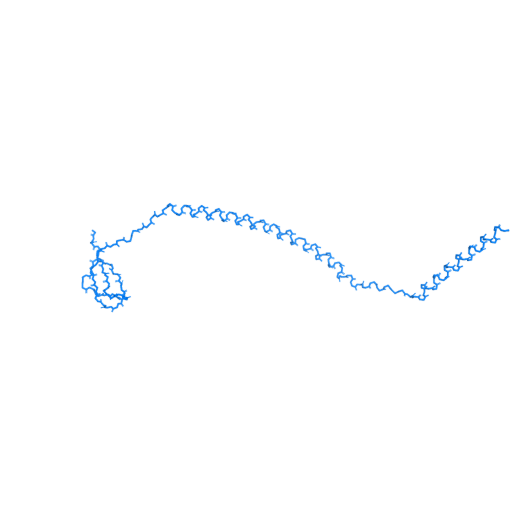1 N N . LEU A 1 87 ? -9.354 7.153 21.558 1.00 93.50 87 LEU A N 1
ATOM 672 C CA . LEU A 1 87 ? -10.773 6.895 21.324 1.00 93.50 87 LEU A CA 1
ATOM 673 C C . LEU A 1 87 ? -11.149 5.463 21.718 1.00 93.50 87 LEU A C 1
ATOM 675 O O . LEU A 1 87 ? -12.122 5.277 22.449 1.00 93.50 87 LEU A O 1
ATOM 679 N N . GLU A 1 88 ? -10.356 4.470 21.323 1.00 91.38 88 GLU A N 1
ATOM 680 C CA . GLU A 1 88 ? -10.553 3.068 21.697 1.00 91.38 88 GLU A CA 1
ATOM 681 C C . GLU A 1 88 ? -10.522 2.880 23.213 1.00 91.38 88 GLU A C 1
ATOM 683 O O . GLU A 1 88 ? -11.400 2.227 23.778 1.00 91.38 88 GLU A O 1
ATOM 688 N N . LYS A 1 89 ? -9.582 3.526 23.912 1.00 91.31 89 LYS A N 1
ATOM 689 C CA . LYS A 1 89 ? -9.522 3.491 25.380 1.00 91.31 89 LYS A CA 1
ATOM 690 C C . LYS A 1 89 ? -10.766 4.095 26.029 1.00 91.31 89 LYS A C 1
ATOM 692 O O . LYS A 1 89 ? -11.216 3.604 27.066 1.00 91.31 89 LYS A O 1
ATOM 697 N N . VAL A 1 90 ? -11.316 5.169 25.462 1.00 89.62 90 VAL A N 1
ATOM 698 C CA . VAL A 1 90 ? -12.569 5.775 25.936 1.00 89.62 90 VAL A CA 1
ATOM 699 C C . VAL A 1 90 ? -13.744 4.835 25.668 1.00 89.62 90 VAL A C 1
ATOM 701 O O . VAL A 1 90 ? -14.497 4.541 26.594 1.00 89.62 90 VAL A O 1
ATOM 704 N N . MET A 1 91 ? -13.867 4.295 24.456 1.00 86.06 91 MET A N 1
ATOM 705 C CA . MET A 1 91 ? -14.921 3.343 24.093 1.00 86.06 91 MET A CA 1
ATOM 706 C C . MET A 1 91 ? -14.865 2.063 24.931 1.00 86.06 91 MET A C 1
ATOM 708 O O . MET A 1 91 ? -15.903 1.593 25.391 1.00 86.06 91 MET A O 1
ATOM 712 N N . GLY A 1 92 ? -13.671 1.545 25.223 1.00 85.88 92 GLY A N 1
ATOM 713 C CA . GLY A 1 92 ? -13.470 0.390 26.096 1.00 85.88 92 GLY A CA 1
ATOM 714 C C . GLY A 1 92 ? -13.972 0.615 27.525 1.00 85.88 92 GLY A C 1
ATOM 715 O O . GLY A 1 92 ? -14.416 -0.332 28.174 1.00 85.88 92 GLY A O 1
ATOM 716 N N . LYS A 1 93 ? -13.986 1.862 28.019 1.00 82.50 93 LYS A N 1
ATOM 717 C CA . LYS A 1 93 ? -14.619 2.180 29.310 1.00 82.50 93 LYS A CA 1
ATOM 718 C C . LYS A 1 93 ? -16.136 2.065 29.249 1.00 82.50 93 LYS A C 1
ATOM 720 O O . LYS A 1 93 ? -16.722 1.684 30.252 1.00 82.50 93 LYS A O 1
ATOM 725 N N . PHE A 1 94 ? -16.759 2.391 28.120 1.00 76.12 94 PHE A N 1
ATOM 726 C CA . PHE A 1 94 ? -18.211 2.301 27.952 1.00 76.12 94 PHE A CA 1
ATOM 727 C C . PHE A 1 94 ? -18.668 0.876 27.621 1.00 76.12 94 PHE A C 1
ATOM 729 O O . PHE A 1 94 ? -19.680 0.432 28.144 1.00 76.12 94 PHE A O 1
ATOM 736 N N . ALA A 1 95 ? -17.899 0.130 26.824 1.00 70.81 95 ALA A N 1
ATOM 737 C CA . ALA A 1 95 ? -18.224 -1.247 26.448 1.00 70.81 95 ALA A CA 1
ATOM 738 C C . ALA A 1 95 ? -18.080 -2.253 27.607 1.00 70.81 95 ALA A C 1
ATOM 740 O O . ALA A 1 95 ? -18.775 -3.263 27.634 1.00 70.81 95 ALA A O 1
ATOM 741 N N . ASN A 1 96 ? -17.199 -1.984 28.578 1.00 61.56 96 ASN A N 1
ATOM 742 C CA . ASN A 1 96 ? -17.061 -2.810 29.784 1.00 61.56 96 ASN A CA 1
ATOM 743 C C . ASN A 1 96 ? -18.029 -2.406 30.911 1.00 61.56 96 ASN A C 1
ATOM 745 O O . ASN A 1 96 ? -18.073 -3.075 31.938 1.00 61.56 96 ASN A O 1
ATOM 749 N N . GLN A 1 97 ? -18.825 -1.347 30.724 1.00 59.50 97 GLN A N 1
ATOM 750 C CA . GLN A 1 97 ? -19.889 -0.933 31.649 1.00 59.50 97 GLN A CA 1
ATOM 751 C C . GLN A 1 97 ? -21.234 -1.601 31.323 1.00 59.50 97 GLN A C 1
ATOM 753 O O . GLN A 1 97 ? -22.291 -1.098 31.682 1.00 59.50 97 GLN A O 1
ATOM 758 N N . ASN A 1 98 ? -21.200 -2.786 30.707 1.00 57.12 98 ASN A N 1
ATOM 759 C CA . ASN A 1 98 ? -22.366 -3.660 30.567 1.00 57.12 98 ASN A CA 1
ATOM 760 C C . ASN A 1 98 ? -22.841 -4.245 31.910 1.00 57.12 98 ASN A C 1
ATOM 762 O O . ASN A 1 98 ? -23.732 -5.092 31.916 1.00 57.12 98 ASN A O 1
ATOM 766 N N . GLU A 1 99 ? -22.313 -3.787 33.050 1.00 58.34 99 GLU A N 1
ATOM 767 C CA . GLU A 1 99 ? -23.170 -3.658 34.224 1.00 58.34 99 GLU A CA 1
ATOM 768 C C . GLU A 1 99 ? -24.266 -2.658 33.854 1.00 58.34 99 GLU A C 1
ATOM 770 O O . GLU A 1 99 ? -24.192 -1.466 34.144 1.00 58.34 99 GLU A O 1
ATOM 775 N N . THR A 1 100 ? -25.305 -3.158 33.178 1.00 59.38 100 THR A N 1
ATOM 776 C CA . THR A 1 100 ? -26.647 -2.618 33.319 1.00 59.38 100 THR A CA 1
ATOM 777 C C . THR A 1 100 ? -26.806 -2.338 34.798 1.00 59.38 100 THR A C 1
ATOM 779 O O . THR A 1 100 ? -26.932 -3.267 35.597 1.00 59.38 100 THR A O 1
ATOM 782 N N . VAL A 1 101 ? -26.726 -1.062 35.170 1.00 60.59 101 VAL A N 1
ATOM 783 C CA . VAL A 1 101 ? -27.181 -0.613 36.473 1.00 60.59 101 VAL A CA 1
ATOM 784 C C . VAL A 1 101 ? -28.678 -0.847 36.401 1.00 60.59 101 VAL A C 1
ATOM 786 O O . VAL A 1 101 ? -29.442 -0.012 35.920 1.00 60.59 101 VAL A O 1
ATOM 789 N N . GLU A 1 102 ? -29.079 -2.065 36.740 1.00 58.97 102 GLU A N 1
ATOM 790 C CA . GLU A 1 102 ? -30.462 -2.474 36.796 1.00 58.97 102 GLU A CA 1
ATOM 791 C C . GLU A 1 102 ? -31.010 -1.766 38.031 1.00 58.97 102 GLU A C 1
ATOM 793 O O . GLU A 1 102 ? -30.932 -2.247 39.162 1.00 58.97 102 GLU A O 1
ATOM 798 N N . ILE A 1 103 ? -31.440 -0.518 37.835 1.00 67.38 103 ILE A N 1
ATOM 799 C CA . ILE A 1 103 ? -32.073 0.258 38.888 1.00 67.38 103 ILE A CA 1
ATOM 800 C C . ILE A 1 103 ? -33.426 -0.414 39.123 1.00 67.38 103 ILE A C 1
ATOM 802 O O . ILE A 1 103 ? -34.417 -0.112 38.458 1.00 67.38 103 ILE A O 1
ATOM 806 N N . TYR A 1 104 ? -33.455 -1.363 40.058 1.00 70.12 104 TYR A N 1
ATOM 807 C CA . TYR A 1 104 ? -34.685 -1.980 40.527 1.00 70.12 104 TYR A CA 1
ATOM 808 C C . TYR A 1 104 ? -35.477 -0.942 41.329 1.00 70.12 104 TYR A C 1
ATOM 810 O O . TYR A 1 104 ? -35.339 -0.786 42.544 1.00 70.12 104 TYR A O 1
ATOM 818 N N . CYS A 1 105 ? -36.295 -0.176 40.616 1.00 72.19 105 CYS A N 1
ATOM 819 C CA . CYS A 1 105 ? -37.265 0.730 41.199 1.00 72.19 105 CYS A CA 1
ATOM 820 C C . CYS A 1 105 ? -38.540 -0.051 41.525 1.00 72.19 105 CYS A C 1
ATOM 822 O O . CYS A 1 105 ? -39.422 -0.192 40.675 1.00 72.19 105 CYS A O 1
ATOM 824 N N . ASP A 1 106 ? -38.673 -0.526 42.767 1.00 83.75 106 ASP A N 1
ATOM 825 C CA . ASP A 1 106 ? -39.963 -1.025 43.242 1.00 83.75 106 ASP A CA 1
ATOM 826 C C . ASP A 1 106 ? -40.964 0.142 43.265 1.00 83.75 106 ASP A C 1
ATOM 828 O O . ASP A 1 106 ? -40.980 0.988 44.165 1.00 83.75 106 ASP A O 1
ATOM 832 N N . SER A 1 107 ? -41.806 0.182 42.233 1.00 83.81 107 SER A N 1
ATOM 833 C CA . SER A 1 107 ? -42.795 1.239 42.019 1.00 83.81 107 SER A CA 1
ATOM 834 C C . SER A 1 107 ? -43.760 1.363 43.200 1.00 83.81 107 SER A C 1
ATOM 836 O O . SER A 1 107 ? -44.238 2.459 43.494 1.00 83.81 107 SER A O 1
ATOM 838 N N . LYS A 1 108 ? -44.012 0.265 43.926 1.00 86.44 108 LYS A N 1
ATOM 839 C CA . LYS A 1 108 ? -44.858 0.257 45.120 1.00 86.44 108 LYS A CA 1
ATOM 840 C C . LYS A 1 108 ? -44.155 0.930 46.294 1.00 86.44 108 LYS A C 1
ATOM 842 O O . LYS A 1 108 ? -44.789 1.724 46.985 1.00 86.44 108 LYS A O 1
ATOM 847 N N . VAL A 1 109 ? -42.869 0.653 46.509 1.00 87.38 109 VAL A N 1
ATOM 848 C CA . VAL A 1 109 ? -42.076 1.291 47.577 1.00 87.38 109 VAL A CA 1
ATOM 849 C C . VAL A 1 109 ? -41.926 2.788 47.315 1.00 87.38 109 VAL A C 1
ATOM 851 O O . VAL A 1 109 ? -42.107 3.589 48.234 1.00 87.38 109 VAL A O 1
ATOM 854 N N . ILE A 1 110 ? -41.671 3.178 46.063 1.00 88.31 110 ILE A N 1
ATOM 855 C CA . ILE A 1 110 ? -41.595 4.589 45.661 1.00 88.31 110 ILE A CA 1
ATOM 856 C C . ILE A 1 110 ? -42.937 5.277 45.925 1.00 88.31 110 ILE A C 1
ATOM 858 O O . ILE A 1 110 ? -42.974 6.278 46.637 1.00 88.31 110 ILE A O 1
ATOM 862 N N . ALA A 1 111 ? -44.046 4.700 45.449 1.00 89.88 111 ALA A N 1
ATOM 863 C CA . ALA A 1 111 ? -45.378 5.254 45.676 1.00 89.88 111 ALA A CA 1
ATOM 864 C C . ALA A 1 111 ? -45.706 5.384 47.174 1.00 89.88 111 ALA A C 1
ATOM 866 O O . ALA A 1 111 ? -46.191 6.426 47.615 1.00 89.88 111 ALA A O 1
ATOM 867 N N . GLN A 1 112 ? -45.403 4.361 47.978 1.00 92.00 112 GLN A N 1
ATOM 868 C CA . GLN A 1 112 ? -45.624 4.394 49.426 1.00 92.00 112 GLN A CA 1
ATOM 869 C C . GLN A 1 112 ? -44.779 5.467 50.121 1.00 92.00 112 GLN A C 1
ATOM 871 O O . GLN A 1 112 ? -45.292 6.173 50.992 1.00 92.00 112 GLN A O 1
ATOM 876 N N . SER A 1 113 ? -43.513 5.618 49.730 1.00 92.44 113 SER A N 1
ATOM 877 C CA . SER A 1 113 ? -42.619 6.646 50.268 1.00 92.44 113 SER A CA 1
ATOM 878 C C . SER A 1 113 ? -43.126 8.053 49.945 1.00 92.44 113 SER A C 1
ATOM 880 O O . SER A 1 113 ? -43.255 8.883 50.847 1.00 92.44 113 SER A O 1
ATOM 882 N N . THR A 1 114 ? -43.517 8.304 48.691 1.00 93.94 114 THR A N 1
ATOM 883 C CA . THR A 1 114 ? -44.076 9.593 48.261 1.00 93.94 114 THR A CA 1
ATOM 884 C C . THR A 1 114 ? -45.379 9.917 48.996 1.00 93.94 114 THR A C 1
ATOM 886 O O . THR A 1 114 ? -45.534 11.026 49.503 1.00 93.94 114 THR A O 1
ATOM 889 N N . ILE A 1 115 ? -46.296 8.951 49.131 1.00 95.44 115 ILE A N 1
ATOM 890 C CA . ILE A 1 115 ? -47.551 9.135 49.880 1.00 95.44 115 ILE A CA 1
ATOM 891 C C . ILE A 1 115 ? -47.267 9.473 51.347 1.00 95.44 115 ILE A C 1
ATOM 893 O O . ILE A 1 115 ? -47.901 10.373 51.907 1.00 95.44 115 ILE A O 1
ATOM 897 N N . LYS A 1 116 ? -46.311 8.778 51.976 1.00 95.69 116 LYS A N 1
ATOM 898 C CA . LYS A 1 116 ? -45.929 9.034 53.367 1.00 95.69 116 LYS A CA 1
ATOM 899 C C . LYS A 1 116 ? -45.362 10.444 53.536 1.00 95.69 116 LYS A C 1
ATOM 901 O O . LYS A 1 116 ? -45.824 11.161 54.417 1.00 95.69 116 LYS A O 1
ATOM 906 N N . GLN A 1 117 ? -44.439 10.862 52.670 1.00 94.62 117 GLN A N 1
ATOM 907 C CA . GLN A 1 117 ? -43.872 12.215 52.703 1.00 94.62 117 GLN A CA 1
ATOM 908 C C . GLN A 1 117 ? -44.955 13.288 52.560 1.00 94.62 117 GLN A C 1
ATOM 910 O O . GLN A 1 117 ? -45.016 14.200 53.378 1.00 94.62 117 GLN A O 1
ATOM 915 N N . ILE A 1 118 ? -45.862 13.139 51.588 1.00 95.56 118 ILE A N 1
ATOM 916 C CA . ILE A 1 118 ? -46.985 14.070 51.403 1.00 95.56 118 ILE A CA 1
ATOM 917 C C . ILE A 1 118 ? -47.861 14.111 52.658 1.00 95.56 118 ILE A C 1
ATOM 919 O O . ILE A 1 118 ? -48.260 15.187 53.104 1.00 95.56 118 ILE A O 1
ATOM 923 N N . THR A 1 119 ? -48.142 12.954 53.256 1.00 95.81 119 THR A N 1
ATOM 924 C CA . THR A 1 119 ? -48.961 12.857 54.470 1.00 95.81 119 THR A CA 1
ATOM 925 C C . THR A 1 119 ? -48.301 13.563 55.653 1.00 95.81 119 THR A C 1
ATOM 927 O O . THR A 1 119 ? -48.969 14.316 56.361 1.00 95.81 119 THR A O 1
ATOM 930 N N . ASP A 1 120 ? -47.006 13.345 55.867 1.00 94.81 120 ASP A N 1
ATOM 931 C CA . ASP A 1 120 ? -46.260 13.938 56.978 1.00 94.81 120 ASP A CA 1
ATOM 932 C C . ASP A 1 120 ? -46.121 15.459 56.799 1.00 94.81 120 ASP A C 1
ATOM 934 O O . ASP A 1 120 ? -46.407 16.212 57.732 1.00 94.81 120 ASP A O 1
ATOM 938 N N . SER A 1 121 ? -45.818 15.929 55.582 1.00 93.69 121 SER A N 1
ATOM 939 C CA . SER A 1 121 ? -45.812 17.362 55.253 1.00 93.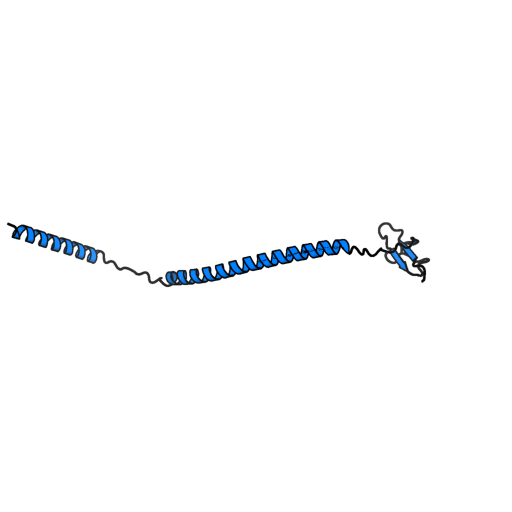69 121 SER A CA 1
ATOM 940 C C . SER A 1 121 ? -47.184 18.009 55.451 1.00 93.69 121 SER A C 1
ATOM 942 O O . SER A 1 121 ? -47.279 19.105 55.999 1.00 93.69 121 SER A O 1
ATOM 944 N N . THR A 1 122 ? -48.261 17.320 55.065 1.00 95.12 122 THR A N 1
ATOM 945 C CA . THR A 1 122 ? -49.631 17.821 55.249 1.00 95.12 122 THR A CA 1
ATOM 946 C C . THR A 1 122 ? -49.998 17.903 56.732 1.00 95.12 122 THR A C 1
ATOM 948 O O . THR A 1 122 ? -50.582 18.893 57.168 1.00 95.12 122 THR A O 1
ATOM 951 N N . LYS A 1 123 ? -49.636 16.895 57.537 1.00 93.50 123 LYS A N 1
ATOM 952 C CA . LYS A 1 123 ? -49.864 16.913 58.992 1.00 93.50 123 LYS A CA 1
ATOM 953 C C . LYS A 1 123 ? -49.135 18.071 59.664 1.00 93.50 123 LYS A C 1
ATOM 955 O O . LYS A 1 123 ? -49.752 18.750 60.478 1.00 93.50 123 LYS A O 1
ATOM 960 N N . MET A 1 124 ? -47.875 18.301 59.301 1.00 91.00 124 MET A N 1
ATOM 961 C CA . MET A 1 124 ? -47.062 19.392 59.841 1.00 91.00 124 MET A CA 1
ATOM 962 C C . MET A 1 124 ? -47.672 20.765 59.512 1.00 91.00 124 MET A C 1
ATOM 964 O O . MET A 1 124 ? -47.884 21.583 60.402 1.00 91.00 124 MET A O 1
ATOM 968 N N . ALA A 1 125 ? -48.098 20.977 58.263 1.00 89.69 125 ALA A N 1
ATOM 969 C CA . ALA A 1 125 ? -48.787 22.211 57.878 1.00 89.69 125 ALA A CA 1
ATOM 970 C C . ALA A 1 125 ? -50.105 22.421 58.653 1.00 89.69 125 ALA A C 1
ATOM 972 O O . ALA A 1 125 ? -50.445 23.539 59.041 1.00 89.69 125 ALA A O 1
ATOM 973 N N . ILE A 1 126 ? -50.854 21.346 58.920 1.00 89.00 126 ILE A N 1
ATOM 974 C CA . ILE A 1 126 ? -52.084 21.410 59.721 1.00 89.00 126 ILE A CA 1
ATOM 975 C C . ILE A 1 126 ? -51.784 21.736 61.190 1.00 89.00 126 ILE A C 1
ATOM 977 O O . ILE A 1 126 ? -52.558 22.469 61.809 1.00 89.00 126 ILE A O 1
ATOM 981 N N . THR A 1 127 ? -50.710 21.192 61.773 1.00 87.75 127 THR A N 1
ATOM 982 C CA . THR A 1 127 ? -50.325 21.516 63.156 1.00 87.75 127 THR A CA 1
ATOM 983 C C . THR A 1 127 ? -49.916 22.976 63.291 1.00 87.75 127 THR A C 1
ATOM 985 O O . THR A 1 127 ? -50.353 23.625 64.240 1.00 87.75 127 THR A O 1
ATOM 988 N N . ASP A 1 128 ? -49.197 23.515 62.306 1.00 84.31 128 ASP A N 1
ATOM 989 C CA . ASP A 1 128 ? -48.790 24.921 62.291 1.00 84.31 128 ASP A CA 1
ATOM 990 C C . ASP A 1 128 ? -50.011 25.851 62.190 1.00 84.31 128 ASP A C 1
ATOM 992 O O . ASP A 1 128 ? -50.138 26.803 62.957 1.00 84.31 128 ASP A O 1
ATOM 996 N N . LEU A 1 129 ? -50.988 25.526 61.334 1.00 82.38 129 LEU A N 1
ATOM 997 C CA . LEU A 1 129 ? -52.240 26.288 61.221 1.00 82.38 129 LEU A CA 1
ATOM 998 C C . LEU A 1 129 ? -53.102 26.250 62.493 1.00 82.38 129 LEU A C 1
ATOM 1000 O O . LEU A 1 129 ? -53.831 27.202 62.770 1.00 82.38 129 LEU A O 1
ATOM 1004 N N . LYS A 1 130 ? -53.055 25.154 63.261 1.00 76.12 130 LYS A N 1
ATOM 1005 C CA . LYS A 1 130 ? -53.793 25.019 64.527 1.00 76.12 130 LYS A CA 1
ATOM 1006 C C . LYS A 1 130 ? -53.099 25.706 65.705 1.00 76.12 130 LYS A C 1
ATOM 1008 O O . LYS A 1 130 ? -53.796 26.090 66.634 1.00 76.12 130 LYS A O 1
ATOM 1013 N N . GLY A 1 131 ? -51.772 25.852 65.675 1.00 63.12 131 GLY A N 1
ATOM 1014 C CA . GLY A 1 131 ? -50.993 26.546 66.710 1.00 63.12 131 GLY A CA 1
ATOM 1015 C C . GLY A 1 131 ? -50.969 28.074 66.577 1.00 63.12 131 GLY A C 1
ATOM 1016 O O . GLY A 1 131 ? -50.579 28.757 67.516 1.00 63.12 131 GLY A O 1
ATOM 1017 N N . VAL A 1 132 ? -51.392 28.611 65.428 1.00 58.19 132 VAL A N 1
ATOM 1018 C CA . VAL A 1 132 ? -51.485 30.059 65.144 1.00 58.19 132 VAL A CA 1
ATOM 1019 C C . VAL A 1 132 ? -52.871 30.639 65.505 1.00 58.19 132 VAL A C 1
ATOM 1021 O O . VAL A 1 132 ? -53.112 31.830 65.308 1.00 58.19 132 VAL A O 1
ATOM 1024 N N . ARG A 1 133 ? -53.792 29.825 66.042 1.00 51.34 133 ARG A N 1
ATOM 1025 C CA . ARG A 1 133 ? -55.169 30.220 66.376 1.00 51.34 133 ARG A CA 1
ATOM 1026 C C . ARG A 1 133 ? -55.412 30.339 67.874 1.00 51.34 133 ARG A C 1
ATOM 1028 O O . ARG A 1 133 ? -54.911 29.468 68.615 1.00 51.34 133 ARG A O 1
#

Radius of gyration: 49.86 Å; chains: 1; bounding box: 97×48×119 Å